Protein AF-A0A812WUD3-F1 (afdb_monomer_lite)

Foldseek 3Di:
DDDDPVNLVVVLVVVVPDPDDDDDDDPDVSNVVSDQKDWDWDQDPVVRDIDIDIGGVVVVVVVVPDPDPPDDPPPPPDDD

Radius of gyration: 16.78 Å; chains: 1; bounding box: 32×34×45 Å

Sequence (80 aa):
MRFDKKNTGSLVSYLKRLSFQCIVISLKDTFFSHSDSIVGVYKDKAKQTSGILSLSLARLGKLAEGPGAQAPLTDSFAER

Secondary structure (DSSP, 8-state):
-PPPHHHHHHHHHHHHT-SS------S-HHHHTTSSEEEEEEEETTTTEEEEEEEEHHHHHHHHTSTT------------

pLDDT: mean 75.5, std 18.08, range [38.78, 95.38]

Structure (mmCIF, N/CA/C/O backbone):
data_AF-A0A812WUD3-F1
#
_entry.id   AF-A0A812WUD3-F1
#
loop_
_atom_site.group_PDB
_atom_site.id
_atom_site.type_symbol
_atom_site.label_atom_id
_atom_site.label_alt_id
_atom_site.label_comp_id
_atom_site.label_asym_id
_atom_site.label_entity_id
_atom_site.label_seq_id
_atom_site.pdbx_PDB_ins_code
_atom_site.Cartn_x
_atom_site.Cartn_y
_atom_site.Cartn_z
_atom_site.occupancy
_atom_site.B_iso_or_equiv
_atom_site.auth_seq_id
_atom_site.auth_comp_id
_atom_site.auth_asym_id
_atom_site.auth_atom_id
_atom_site.pdbx_PDB_model_num
ATOM 1 N N . MET A 1 1 ? 14.521 7.200 13.219 1.00 38.78 1 MET A N 1
ATOM 2 C CA . MET A 1 1 ? 13.433 6.629 14.047 1.00 38.78 1 MET A CA 1
ATOM 3 C C . MET A 1 1 ? 12.867 5.401 13.345 1.00 38.78 1 MET A C 1
ATOM 5 O O . MET A 1 1 ? 12.414 5.538 12.217 1.00 38.78 1 MET A O 1
ATOM 9 N N . ARG A 1 2 ? 12.933 4.205 13.947 1.00 50.06 2 ARG A N 1
ATOM 10 C CA . ARG A 1 2 ? 12.278 2.994 13.413 1.00 50.06 2 ARG A CA 1
ATOM 11 C C . ARG A 1 2 ? 10.995 2.748 14.203 1.00 50.06 2 ARG A C 1
ATOM 13 O O . ARG A 1 2 ? 11.039 2.692 15.425 1.00 50.06 2 ARG A O 1
ATOM 20 N N . PHE A 1 3 ? 9.865 2.642 13.508 1.00 59.44 3 PHE A N 1
ATOM 21 C CA . PHE A 1 3 ? 8.560 2.426 14.132 1.00 59.44 3 PHE A CA 1
ATOM 22 C C . PHE A 1 3 ? 8.417 0.965 14.589 1.00 59.44 3 PHE A C 1
ATOM 24 O O . PHE A 1 3 ? 8.450 0.034 13.774 1.00 59.44 3 PHE A O 1
ATOM 31 N N . ASP A 1 4 ? 8.2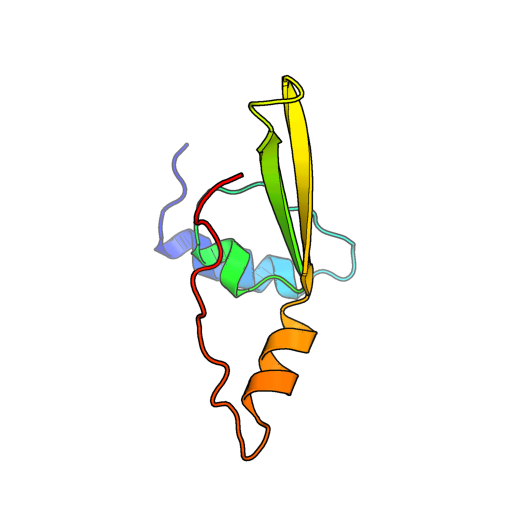58 0.770 15.896 1.00 63.12 4 ASP A N 1
ATOM 32 C CA . ASP A 1 4 ? 8.091 -0.544 16.517 1.00 63.12 4 ASP A CA 1
ATOM 33 C C . ASP A 1 4 ? 6.730 -1.175 16.145 1.00 63.12 4 ASP A C 1
ATOM 35 O O . ASP A 1 4 ? 5.735 -0.477 15.904 1.00 63.12 4 ASP A O 1
ATOM 39 N N . LYS A 1 5 ? 6.669 -2.511 16.079 1.00 61.94 5 LYS A N 1
ATOM 40 C CA . LYS A 1 5 ? 5.462 -3.273 15.704 1.00 61.94 5 LYS A CA 1
ATOM 41 C C . LYS A 1 5 ? 4.281 -2.953 16.630 1.00 61.94 5 LYS A C 1
ATOM 43 O O . LYS A 1 5 ? 3.165 -2.820 16.139 1.00 61.94 5 LYS A O 1
ATOM 48 N N . LYS A 1 6 ? 4.530 -2.739 17.929 1.00 66.00 6 LYS A N 1
ATOM 49 C CA . LYS A 1 6 ? 3.483 -2.400 18.914 1.00 66.00 6 LYS A CA 1
ATOM 50 C C . LYS A 1 6 ? 2.844 -1.026 18.670 1.00 66.00 6 LYS A C 1
ATOM 52 O O . LYS A 1 6 ? 1.634 -0.893 18.783 1.00 66.00 6 LYS A O 1
ATOM 57 N N . ASN A 1 7 ? 3.631 -0.023 18.275 1.00 70.75 7 ASN A N 1
ATOM 58 C CA . ASN A 1 7 ? 3.121 1.329 17.997 1.00 70.75 7 ASN A CA 1
ATOM 59 C C . ASN A 1 7 ? 2.376 1.396 16.644 1.00 70.75 7 ASN A C 1
ATOM 61 O O . ASN A 1 7 ? 1.443 2.170 16.451 1.00 70.75 7 ASN A O 1
ATOM 65 N N . THR A 1 8 ? 2.742 0.514 15.710 1.00 76.50 8 THR A N 1
ATOM 66 C CA . THR A 1 8 ? 2.151 0.475 14.365 1.00 76.50 8 THR A CA 1
ATOM 67 C C . THR A 1 8 ? 0.638 0.194 14.399 1.00 76.50 8 THR A C 1
ATOM 69 O O . THR A 1 8 ? -0.113 0.841 13.676 1.00 76.50 8 THR A O 1
ATOM 72 N N . GLY A 1 9 ? 0.165 -0.713 15.264 1.00 79.81 9 GLY A N 1
ATOM 73 C CA . GLY A 1 9 ? -1.261 -1.076 15.343 1.00 79.81 9 GLY A CA 1
ATOM 74 C C . GLY A 1 9 ? -2.166 0.051 15.857 1.00 79.81 9 GLY A C 1
ATOM 75 O O . GLY A 1 9 ? -3.223 0.323 15.280 1.00 79.81 9 GLY A O 1
ATOM 76 N N . SER A 1 10 ? -1.727 0.759 16.902 1.00 82.56 10 SER A N 1
ATOM 77 C CA . SER A 1 10 ? -2.450 1.919 17.439 1.00 82.56 10 SER A CA 1
ATOM 78 C C . SER A 1 10 ? -2.551 3.045 16.412 1.00 82.56 10 SER A C 1
ATOM 80 O O . SER A 1 10 ? -3.602 3.672 16.282 1.00 82.56 10 SER A O 1
ATOM 82 N N . LEU A 1 11 ? -1.482 3.260 15.640 1.00 83.94 11 LEU A N 1
ATOM 83 C CA . LEU A 1 11 ? -1.439 4.289 14.609 1.00 83.94 11 LEU A CA 1
ATOM 84 C C . LEU A 1 11 ? -2.339 3.945 13.418 1.00 83.94 11 LEU A C 1
ATOM 86 O O . LEU A 1 11 ? -3.104 4.794 12.981 1.00 83.94 11 LEU A O 1
ATOM 90 N 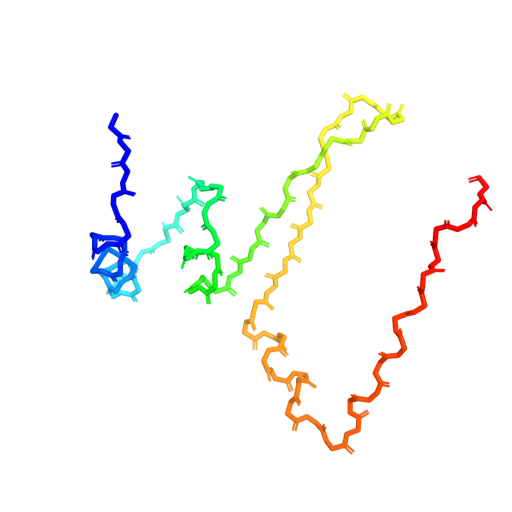N . VAL A 1 12 ? -2.332 2.695 12.947 1.00 84.31 12 VAL A N 1
ATOM 91 C CA . VAL A 1 12 ? -3.271 2.226 11.911 1.00 84.31 12 VAL A CA 1
ATOM 92 C C . VAL A 1 12 ? -4.725 2.416 12.356 1.00 84.31 12 VAL A C 1
ATOM 94 O O . VAL A 1 12 ? -5.548 2.928 11.599 1.00 84.31 12 VAL A O 1
ATOM 97 N N . SER A 1 13 ? -5.035 2.065 13.605 1.00 85.19 13 SER A N 1
ATOM 98 C CA . SER A 1 13 ? -6.377 2.250 14.173 1.00 85.19 13 SER A CA 1
ATOM 99 C C . SER A 1 13 ? -6.771 3.724 14.266 1.00 85.19 13 SER A C 1
ATOM 101 O O . SER A 1 13 ? -7.937 4.062 14.080 1.00 85.19 13 SER A O 1
ATOM 103 N N . TYR A 1 14 ? -5.812 4.605 14.557 1.00 86.00 14 TYR A N 1
ATOM 104 C CA . TYR A 1 14 ? -6.025 6.047 14.543 1.00 86.00 14 TYR A CA 1
ATOM 105 C C . TYR A 1 14 ? -6.283 6.560 13.125 1.00 86.00 14 TYR A C 1
ATOM 107 O O . TYR A 1 14 ? -7.288 7.230 12.917 1.00 86.00 14 TYR A O 1
ATOM 115 N N . LEU A 1 15 ? -5.451 6.174 12.152 1.00 85.31 15 LEU A N 1
ATOM 116 C CA . LEU A 1 15 ? -5.579 6.577 10.750 1.00 85.31 15 LEU A CA 1
ATOM 117 C C . LEU A 1 15 ? -6.932 6.185 10.145 1.00 85.31 15 LEU A C 1
ATOM 119 O O . LEU A 1 15 ? -7.531 6.990 9.442 1.00 85.31 15 LEU A O 1
ATOM 123 N N . LYS A 1 16 ? -7.458 4.999 10.474 1.00 84.50 16 LYS A N 1
ATOM 124 C CA . LYS A 1 16 ? -8.786 4.554 10.014 1.00 84.50 16 LYS A CA 1
ATOM 125 C C . LYS A 1 16 ? -9.952 5.408 10.516 1.00 84.50 16 LYS A C 1
ATOM 127 O O . LYS A 1 16 ? -11.013 5.392 9.905 1.00 84.50 16 LYS A O 1
ATOM 132 N N . ARG A 1 17 ? -9.800 6.098 11.649 1.00 86.25 17 ARG A N 1
ATOM 133 C CA . ARG A 1 17 ? -10.867 6.931 12.234 1.00 86.25 17 ARG A CA 1
ATOM 134 C C . ARG A 1 17 ? -10.888 8.352 11.676 1.00 86.25 17 ARG A C 1
ATOM 136 O O . ARG A 1 17 ? -11.772 9.124 12.034 1.00 86.25 17 ARG A O 1
ATOM 143 N N . LEU A 1 18 ? -9.906 8.717 10.858 1.00 86.12 18 LEU A N 1
ATOM 144 C CA . LEU A 1 18 ? -9.795 10.057 10.303 1.00 86.12 18 LEU A CA 1
ATOM 145 C C . LEU A 1 18 ? -10.768 10.215 9.133 1.00 86.12 18 LEU A C 1
ATOM 147 O O . LEU A 1 18 ? -10.883 9.341 8.282 1.00 86.12 18 LEU A O 1
ATOM 151 N N . SER A 1 19 ? -11.455 11.352 9.080 1.00 87.44 19 SER A N 1
ATOM 152 C CA . SER A 1 19 ? -12.438 11.677 8.040 1.00 87.44 19 SER A CA 1
ATOM 153 C C . SER A 1 19 ? -11.837 12.442 6.852 1.00 87.44 19 SER A C 1
ATOM 155 O O . SER A 1 19 ? -12.565 13.093 6.107 1.00 87.44 19 SER A O 1
ATOM 157 N N . PHE A 1 20 ? -10.511 12.424 6.696 1.00 87.50 20 PHE A N 1
ATOM 158 C CA . PHE A 1 20 ? -9.791 13.117 5.627 1.00 87.50 20 PHE A CA 1
ATOM 159 C C . PHE A 1 20 ? -8.957 12.138 4.795 1.00 87.50 20 PHE A C 1
ATOM 161 O O . PHE A 1 20 ? -8.634 11.038 5.242 1.00 87.50 20 PHE A O 1
ATOM 168 N N . GLN A 1 21 ? -8.571 12.548 3.585 1.00 87.62 21 GLN A N 1
ATOM 169 C CA . GLN A 1 21 ? -7.723 11.735 2.715 1.00 87.62 21 GLN A CA 1
ATOM 170 C C . GLN A 1 21 ? -6.298 11.646 3.279 1.00 87.62 21 GLN A C 1
ATOM 172 O O . GLN A 1 21 ? -5.554 12.625 3.273 1.00 87.62 21 GLN A O 1
ATOM 177 N N . CYS A 1 22 ? -5.904 10.462 3.746 1.00 86.25 22 CYS A N 1
ATOM 178 C CA . CYS A 1 22 ? -4.553 10.200 4.230 1.00 86.25 22 CYS A CA 1
ATOM 179 C C . CYS A 1 22 ? -3.770 9.363 3.212 1.00 86.25 22 CYS A C 1
ATOM 181 O O . CYS A 1 22 ? -4.189 8.266 2.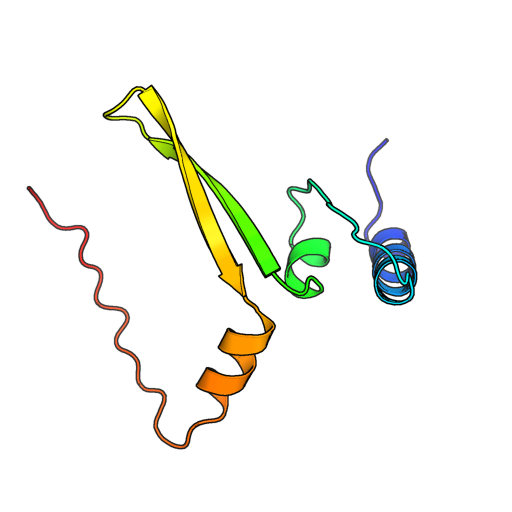846 1.00 86.25 22 CYS A O 1
ATOM 183 N N . ILE A 1 23 ? -2.616 9.873 2.773 1.00 89.25 23 ILE A N 1
ATOM 184 C CA . ILE A 1 23 ? -1.691 9.157 1.889 1.00 89.25 23 ILE A CA 1
ATOM 185 C C . ILE A 1 23 ? -0.496 8.703 2.724 1.00 89.25 23 ILE A C 1
ATOM 187 O O . ILE A 1 23 ? 0.251 9.526 3.252 1.00 89.25 23 ILE A O 1
ATOM 191 N N . VAL A 1 24 ? -0.315 7.387 2.842 1.00 87.62 24 VAL A N 1
ATOM 192 C CA . VAL A 1 24 ? 0.777 6.784 3.616 1.00 87.62 24 VAL A CA 1
ATOM 193 C C . VAL A 1 24 ? 1.786 6.152 2.663 1.00 87.62 24 VAL A C 1
ATOM 195 O O . VAL A 1 24 ? 1.458 5.210 1.946 1.00 87.62 24 VAL A O 1
ATOM 198 N N . ILE A 1 25 ? 3.029 6.636 2.694 1.00 89.12 25 ILE A N 1
ATOM 199 C CA . ILE A 1 25 ? 4.160 6.005 2.004 1.00 89.12 25 ILE A CA 1
ATOM 200 C C . ILE A 1 25 ? 4.899 5.151 3.028 1.00 89.12 25 ILE A C 1
ATOM 202 O O . ILE A 1 25 ? 5.478 5.659 3.987 1.00 89.12 25 ILE A O 1
ATOM 206 N N . SER A 1 26 ? 4.848 3.839 2.842 1.00 86.12 26 SER A N 1
ATOM 207 C CA . SER A 1 26 ? 5.474 2.869 3.732 1.00 86.12 26 SER A CA 1
ATOM 208 C C . SER A 1 26 ? 6.136 1.773 2.906 1.00 86.12 26 SER A C 1
ATOM 210 O O . SER A 1 26 ? 5.892 1.661 1.715 1.00 86.12 2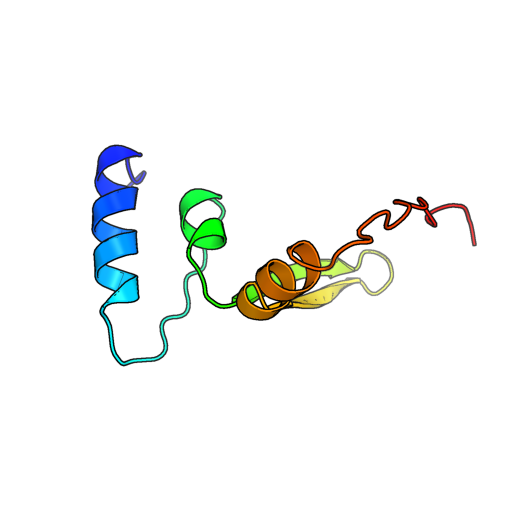6 SER A O 1
ATOM 212 N N . LEU A 1 27 ? 6.988 0.972 3.535 1.00 84.81 27 LEU A N 1
ATOM 213 C CA . LEU A 1 27 ? 7.467 -0.308 2.997 1.00 84.81 27 LEU A CA 1
ATOM 214 C C . LEU A 1 27 ? 6.988 -1.483 3.860 1.00 84.81 27 LEU A C 1
ATOM 216 O O . LEU A 1 27 ? 7.404 -2.616 3.662 1.00 84.81 27 LEU A O 1
ATOM 220 N N . LYS A 1 28 ? 6.174 -1.203 4.885 1.00 83.81 28 LYS A N 1
ATOM 221 C CA . LYS A 1 28 ? 5.768 -2.169 5.902 1.00 83.81 28 LYS A CA 1
ATOM 222 C C . LYS A 1 28 ? 4.348 -2.647 5.631 1.00 83.81 28 LYS A C 1
ATOM 224 O O . LYS A 1 28 ? 3.412 -1.848 5.690 1.00 83.81 28 LYS A O 1
ATOM 229 N N . ASP A 1 29 ? 4.205 -3.958 5.470 1.00 81.00 29 ASP A N 1
ATOM 230 C CA . ASP A 1 29 ? 2.950 -4.641 5.121 1.00 81.00 29 ASP A CA 1
ATOM 231 C C . ASP A 1 29 ? 1.776 -4.283 6.029 1.00 81.00 29 ASP A C 1
ATOM 233 O O . ASP A 1 29 ? 0.650 -4.127 5.568 1.00 81.00 29 ASP A O 1
ATOM 237 N N . THR A 1 30 ? 2.045 -4.049 7.317 1.00 81.00 30 THR A N 1
ATOM 238 C CA . THR A 1 30 ? 1.020 -3.723 8.318 1.00 81.00 30 THR A CA 1
ATOM 239 C C . THR A 1 30 ? 0.148 -2.527 7.925 1.00 81.00 30 THR A C 1
ATOM 241 O O . THR A 1 30 ? -1.038 -2.516 8.251 1.00 81.00 30 THR A O 1
ATOM 244 N N . PHE A 1 31 ? 0.707 -1.529 7.233 1.00 81.38 31 PHE A N 1
ATOM 245 C CA . PHE A 1 31 ? -0.053 -0.361 6.781 1.00 81.38 31 PHE A CA 1
ATOM 246 C C . PHE A 1 31 ? -0.879 -0.656 5.530 1.00 81.38 31 PHE A C 1
ATOM 248 O O . PHE A 1 31 ? -2.010 -0.189 5.424 1.00 81.38 31 PHE A O 1
ATOM 255 N N . PHE A 1 32 ? -0.338 -1.461 4.616 1.00 83.12 32 PHE A N 1
ATOM 256 C CA . PHE A 1 32 ? -0.993 -1.809 3.358 1.00 83.12 32 PHE A CA 1
ATOM 257 C C . PHE A 1 32 ? -2.186 -2.740 3.560 1.00 83.12 32 PHE A C 1
ATOM 259 O O . PHE A 1 32 ? -3.205 -2.567 2.906 1.00 83.12 32 PHE A O 1
ATOM 266 N N . SER A 1 33 ? -2.116 -3.683 4.505 1.00 82.31 33 SER A N 1
ATOM 267 C CA . SER A 1 33 ? -3.239 -4.594 4.784 1.00 82.31 33 SER A CA 1
ATOM 268 C C . SER A 1 33 ? -4.486 -3.885 5.325 1.00 82.31 33 SER A C 1
ATOM 270 O O . SER A 1 33 ? -5.567 -4.463 5.340 1.00 82.31 33 SER A O 1
ATOM 272 N N . HIS A 1 34 ? -4.337 -2.655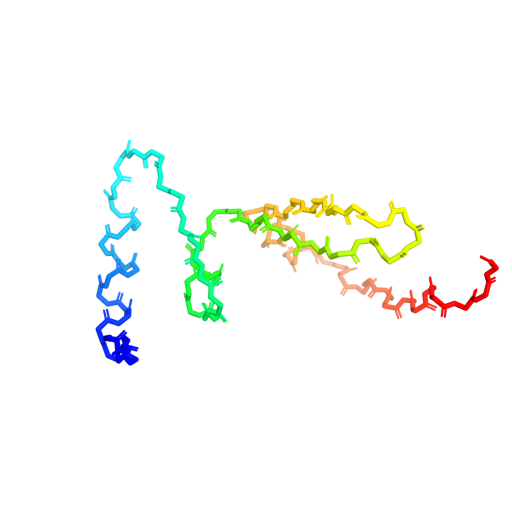 5.815 1.00 84.00 34 HIS A N 1
ATOM 273 C CA . HIS A 1 34 ? -5.403 -1.895 6.458 1.00 84.00 34 HIS A CA 1
ATOM 274 C C . HIS A 1 34 ? -5.877 -0.692 5.635 1.00 84.00 34 HIS A C 1
ATOM 276 O O . HIS A 1 34 ? -6.757 0.021 6.118 1.00 84.00 34 HIS A O 1
ATOM 282 N N . SER A 1 35 ? -5.310 -0.447 4.450 1.00 86.62 35 SER A N 1
ATOM 283 C CA . SER A 1 35 ? -5.710 0.665 3.588 1.00 86.62 35 SER A CA 1
ATOM 284 C C . SER A 1 35 ? -6.933 0.318 2.734 1.00 86.62 35 SER A C 1
ATOM 286 O O . SER A 1 35 ? -7.259 -0.847 2.517 1.00 86.62 35 SER A O 1
ATOM 288 N N . ASP A 1 36 ? -7.618 1.338 2.220 1.00 88.50 36 ASP A N 1
ATOM 289 C CA . ASP A 1 36 ? -8.752 1.139 1.304 1.00 88.50 36 ASP A CA 1
ATOM 290 C C . ASP A 1 36 ? -8.289 0.767 -0.116 1.00 88.50 36 ASP A C 1
ATOM 292 O O . ASP A 1 36 ? -8.947 0.024 -0.854 1.00 88.50 36 ASP A O 1
ATOM 296 N N . SER A 1 37 ? -7.126 1.292 -0.501 1.00 89.38 37 SER A N 1
ATOM 297 C CA . SER A 1 37 ? -6.477 1.072 -1.788 1.00 89.38 37 SER A CA 1
ATOM 298 C C . SER A 1 37 ? -4.958 1.072 -1.617 1.00 89.38 37 SER A C 1
ATOM 300 O O . SER A 1 37 ? -4.427 1.663 -0.671 1.00 89.38 37 SER A O 1
ATOM 302 N N . ILE A 1 38 ? -4.257 0.407 -2.528 1.00 91.56 38 ILE A N 1
ATOM 303 C CA . ILE A 1 38 ? -2.797 0.385 -2.618 1.00 91.56 38 ILE A CA 1
ATOM 304 C C . ILE A 1 38 ? -2.396 0.968 -3.969 1.00 91.56 38 ILE A C 1
ATOM 306 O O . ILE A 1 38 ? -2.909 0.556 -5.009 1.00 91.56 38 ILE A O 1
ATOM 310 N N . VAL A 1 39 ? -1.444 1.899 -3.950 1.00 92.62 39 VAL A N 1
ATOM 311 C CA . VAL A 1 39 ? -0.785 2.411 -5.154 1.00 92.62 39 VAL A CA 1
ATOM 312 C C . VAL A 1 39 ? 0.642 1.875 -5.173 1.00 92.62 39 VAL A C 1
ATOM 314 O O . VAL A 1 39 ? 1.487 2.294 -4.383 1.00 92.62 39 VAL A O 1
ATOM 317 N N . GLY A 1 40 ? 0.896 0.912 -6.053 1.00 92.06 40 GLY A N 1
ATOM 318 C CA . GLY A 1 40 ? 2.216 0.350 -6.295 1.00 92.06 40 GLY A CA 1
ATOM 319 C C . GLY A 1 40 ? 2.970 1.188 -7.319 1.00 92.06 40 GLY A C 1
ATOM 320 O O . GLY A 1 40 ? 2.486 1.393 -8.430 1.00 92.06 40 GLY A O 1
ATOM 321 N N . VAL A 1 41 ? 4.164 1.650 -6.960 1.00 93.62 41 VAL A N 1
ATOM 322 C CA . VAL A 1 41 ? 5.080 2.325 -7.887 1.00 93.62 41 VAL A CA 1
ATOM 323 C C . VAL A 1 41 ? 6.236 1.382 -8.178 1.00 93.62 41 VAL A C 1
ATOM 325 O O . VAL A 1 41 ? 6.895 0.908 -7.254 1.00 93.62 41 VAL A O 1
ATOM 328 N N . TYR A 1 42 ? 6.482 1.103 -9.454 1.00 93.75 42 TYR A N 1
ATOM 329 C CA . TYR A 1 42 ? 7.562 0.218 -9.888 1.00 93.75 42 TYR A CA 1
ATOM 330 C C . TYR A 1 42 ? 8.446 0.910 -10.925 1.00 93.75 42 TYR A C 1
ATOM 332 O O . TYR A 1 42 ? 8.020 1.843 -11.601 1.00 93.75 42 TYR A O 1
ATOM 340 N N . LYS A 1 43 ? 9.696 0.461 -11.062 1.00 94.69 43 LYS A N 1
ATOM 341 C CA . LYS A 1 43 ? 10.602 0.945 -12.109 1.00 94.69 43 LYS A CA 1
ATOM 342 C C . LYS A 1 43 ? 10.364 0.147 -13.390 1.00 94.69 43 LYS A C 1
ATOM 344 O O . LYS A 1 43 ? 10.642 -1.052 -13.422 1.00 94.69 43 LYS A O 1
ATOM 349 N N . ASP A 1 44 ? 9.925 0.819 -14.448 1.00 94.69 44 ASP A N 1
ATOM 350 C CA . ASP A 1 44 ? 9.981 0.289 -15.807 1.00 94.69 44 ASP A CA 1
ATOM 351 C C . ASP A 1 44 ? 11.429 0.405 -16.308 1.00 94.69 44 ASP A C 1
ATOM 353 O O . ASP A 1 44 ? 11.955 1.494 -16.567 1.00 94.69 44 ASP A O 1
ATOM 357 N N . LYS A 1 45 ? 12.111 -0.740 -16.389 1.00 94.69 45 LYS A N 1
ATOM 358 C CA . LYS A 1 45 ? 13.508 -0.809 -16.833 1.00 94.69 45 LYS A CA 1
ATOM 359 C C . LYS A 1 45 ? 13.656 -0.579 -18.337 1.00 94.69 45 LYS A C 1
ATOM 361 O O . LYS A 1 45 ? 14.709 -0.103 -18.752 1.00 94.69 45 LYS A O 1
ATOM 366 N N . ALA A 1 46 ? 12.629 -0.880 -19.132 1.00 94.88 46 ALA A N 1
ATOM 367 C CA . ALA A 1 46 ? 12.675 -0.718 -20.581 1.00 94.88 46 ALA A CA 1
ATOM 368 C C . ALA A 1 46 ? 12.560 0.761 -20.962 1.00 94.88 46 ALA A C 1
ATOM 370 O O . ALA A 1 46 ? 13.367 1.271 -21.734 1.00 94.88 46 ALA A O 1
ATOM 371 N N . LYS A 1 47 ? 11.600 1.474 -20.364 1.00 93.12 47 LYS A N 1
ATOM 372 C CA . LYS A 1 47 ? 11.366 2.902 -20.646 1.00 93.12 47 LYS A CA 1
ATOM 373 C C . LYS A 1 47 ? 12.184 3.845 -19.769 1.00 93.12 47 LYS A C 1
ATOM 375 O O . LYS A 1 47 ? 12.151 5.052 -19.973 1.00 93.12 47 LYS A O 1
ATOM 380 N N . GLN A 1 48 ? 12.903 3.309 -18.782 1.00 93.44 48 GLN A N 1
ATOM 381 C CA . GLN A 1 48 ? 13.608 4.081 -17.757 1.00 93.44 48 GLN A CA 1
ATOM 382 C C . GLN A 1 48 ? 12.702 5.037 -16.963 1.00 93.44 48 GLN A C 1
ATOM 384 O O . GLN A 1 48 ? 13.187 5.979 -16.337 1.00 93.44 48 GLN A O 1
ATOM 389 N N . THR A 1 49 ? 11.410 4.736 -16.859 1.00 95.38 49 THR A N 1
ATOM 390 C CA . THR A 1 49 ? 10.418 5.536 -16.128 1.00 95.38 49 THR A CA 1
ATOM 391 C C . THR A 1 49 ? 9.853 4.778 -14.928 1.00 95.38 49 THR A C 1
ATOM 393 O O . THR A 1 49 ? 10.141 3.600 -14.721 1.00 95.38 49 THR A O 1
ATOM 396 N N . SER A 1 50 ? 9.068 5.459 -14.095 1.00 95.06 50 SER A N 1
ATOM 397 C CA . SER A 1 50 ? 8.267 4.806 -13.057 1.00 95.06 50 S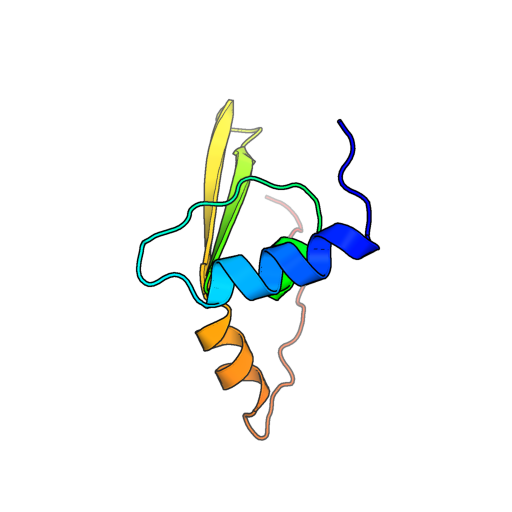ER A CA 1
ATOM 398 C C . SER A 1 50 ? 6.877 4.489 -13.607 1.00 95.06 50 SER A C 1
ATOM 400 O O . SER A 1 50 ? 6.240 5.357 -14.203 1.00 95.06 50 SER A O 1
ATOM 402 N N . GLY A 1 51 ? 6.413 3.259 -13.405 1.00 94.00 51 GLY A N 1
ATOM 403 C CA . GLY A 1 51 ? 5.040 2.837 -13.658 1.00 94.00 51 GLY A CA 1
ATOM 404 C C . GLY A 1 51 ? 4.206 2.853 -12.377 1.00 94.00 51 GLY A C 1
ATOM 405 O O . GLY A 1 51 ? 4.746 2.806 -11.268 1.00 94.00 51 GLY A O 1
ATOM 406 N N . ILE A 1 52 ? 2.883 2.925 -12.534 1.00 95.06 52 ILE A N 1
ATOM 407 C CA . ILE A 1 52 ? 1.923 2.992 -11.427 1.00 95.06 52 ILE A CA 1
ATOM 408 C C . ILE A 1 52 ? 0.881 1.888 -11.602 1.00 95.06 52 ILE A C 1
ATOM 410 O O . ILE A 1 52 ? 0.322 1.720 -12.684 1.00 95.06 52 ILE A O 1
ATOM 414 N N . LEU A 1 53 ? 0.591 1.167 -10.522 1.00 92.81 53 LEU A N 1
ATOM 415 C CA . LEU A 1 53 ? -0.492 0.193 -10.414 1.00 92.81 53 LEU A CA 1
ATOM 416 C C . LEU A 1 53 ? -1.386 0.580 -9.237 1.00 92.81 53 LEU A C 1
ATOM 418 O O . LEU A 1 53 ? -0.888 0.936 -8.175 1.00 92.81 53 LEU A O 1
ATOM 422 N N . SER A 1 54 ? -2.703 0.517 -9.416 1.00 91.25 54 SER A N 1
ATOM 423 C CA . SER A 1 54 ? -3.676 0.848 -8.368 1.00 91.25 54 SER A CA 1
ATOM 424 C C . SER A 1 54 ? -4.559 -0.360 -8.079 1.00 91.25 54 SER A C 1
ATOM 426 O O . SER A 1 54 ? -5.179 -0.900 -8.994 1.00 91.25 54 SER A O 1
ATOM 428 N N . LEU A 1 55 ? -4.633 -0.773 -6.815 1.00 88.88 55 LEU A N 1
ATOM 429 C CA . LEU A 1 55 ? -5.414 -1.920 -6.360 1.00 88.88 55 LEU A CA 1
ATOM 430 C C . LEU A 1 55 ? -6.365 -1.502 -5.237 1.00 88.88 55 LEU A C 1
ATOM 432 O O . LEU A 1 55 ? -5.928 -1.194 -4.133 1.00 88.88 55 LEU A O 1
ATOM 436 N N . SER A 1 56 ? -7.672 -1.555 -5.496 1.00 88.62 56 SER A N 1
ATOM 437 C CA . SER A 1 56 ? -8.690 -1.349 -4.459 1.00 88.62 56 SER A CA 1
ATOM 438 C C . SER A 1 56 ? -8.907 -2.633 -3.655 1.00 88.62 56 SER A C 1
ATOM 440 O O . SER A 1 56 ? -9.410 -3.629 -4.185 1.00 88.62 56 SER A O 1
ATOM 442 N N . LEU A 1 57 ? -8.575 -2.602 -2.363 1.00 84.50 57 LEU A N 1
ATOM 443 C CA . LEU A 1 57 ? -8.703 -3.763 -1.476 1.00 84.50 57 LEU A CA 1
ATOM 444 C C . LEU A 1 57 ? -10.163 -4.060 -1.112 1.00 84.50 57 LEU A C 1
ATOM 446 O O . LEU A 1 57 ? -10.544 -5.224 -0.992 1.00 84.50 57 LEU A O 1
ATOM 450 N N . ALA A 1 58 ? -11.014 -3.032 -1.048 1.00 79.44 58 ALA A N 1
ATOM 451 C CA . ALA A 1 58 ? -12.456 -3.199 -0.856 1.00 79.44 58 ALA A CA 1
ATOM 452 C C . ALA A 1 58 ? -13.114 -4.034 -1.972 1.00 79.44 58 ALA A C 1
ATOM 454 O O . ALA A 1 58 ? -14.106 -4.726 -1.735 1.00 79.44 58 ALA A O 1
ATOM 455 N N . ARG A 1 59 ? -12.574 -3.980 -3.197 1.00 77.38 59 ARG A N 1
ATOM 456 C CA . ARG A 1 59 ? -13.058 -4.783 -4.328 1.00 77.38 59 ARG A CA 1
ATOM 457 C C . ARG A 1 59 ? -12.530 -6.214 -4.282 1.00 77.38 59 ARG A C 1
ATOM 459 O O . ARG A 1 59 ? -13.267 -7.133 -4.623 1.00 77.38 59 ARG A O 1
ATOM 466 N N . LEU A 1 60 ? -11.288 -6.396 -3.832 1.00 75.19 60 LEU A N 1
ATOM 467 C CA . LEU A 1 60 ? -10.655 -7.709 -3.719 1.00 75.19 60 LEU A CA 1
ATOM 468 C C . LEU A 1 60 ? -11.383 -8.606 -2.707 1.00 75.19 60 LEU A C 1
ATOM 470 O O . LEU A 1 60 ? -11.679 -9.754 -3.025 1.00 75.19 60 LEU A O 1
ATOM 474 N N . GLY A 1 61 ? -11.757 -8.065 -1.542 1.00 69.19 61 GLY A N 1
ATOM 475 C CA . GLY A 1 61 ? -12.529 -8.814 -0.542 1.00 69.19 61 GLY A CA 1
ATOM 476 C C . GLY A 1 61 ? -13.893 -9.290 -1.058 1.00 69.19 61 GLY A C 1
ATOM 477 O O . GLY A 1 61 ? -14.326 -10.386 -0.733 1.00 69.19 61 GLY A O 1
ATOM 478 N N . LYS A 1 62 ? -14.539 -8.511 -1.937 1.00 62.53 62 LYS A N 1
ATOM 479 C CA . LYS A 1 62 ? -15.829 -8.877 -2.549 1.00 62.53 62 LYS A CA 1
ATOM 480 C C . LYS A 1 62 ? -15.709 -9.953 -3.631 1.00 62.53 62 LYS A C 1
ATOM 482 O O . LYS A 1 62 ? -16.673 -10.672 -3.859 1.00 62.53 62 LYS A O 1
ATOM 487 N N . LEU A 1 63 ? -14.561 -10.057 -4.307 1.00 60.06 63 LEU A N 1
ATOM 488 C CA . LEU A 1 63 ? -14.317 -11.112 -5.299 1.00 60.06 63 LEU A CA 1
ATOM 489 C C . LEU A 1 63 ? -13.997 -12.466 -4.649 1.00 60.06 63 LEU A C 1
ATOM 491 O O . LEU A 1 63 ? -14.280 -13.502 -5.242 1.00 60.06 63 LEU A O 1
ATOM 495 N N . ALA A 1 64 ? -13.413 -12.457 -3.448 1.00 57.69 64 ALA A N 1
ATOM 496 C CA . ALA A 1 64 ? -13.042 -13.672 -2.725 1.00 57.69 64 ALA A CA 1
ATOM 497 C C . ALA A 1 64 ? -14.249 -14.431 -2.132 1.00 57.69 64 ALA A C 1
ATOM 499 O O . ALA A 1 64 ? -14.153 -15.628 -1.891 1.00 57.69 64 ALA A O 1
ATOM 500 N N . GLU A 1 65 ? -15.390 -13.762 -1.947 1.00 52.78 65 GLU A N 1
ATOM 501 C CA . GLU A 1 65 ? -16.624 -14.318 -1.359 1.00 52.78 65 GLU A CA 1
ATOM 502 C C . GLU A 1 65 ? -17.609 -14.875 -2.417 1.00 52.78 65 GLU A C 1
ATOM 504 O O . GLU A 1 65 ? -18.786 -15.096 -2.137 1.00 52.78 65 GLU A O 1
ATOM 509 N N . GLY A 1 66 ? -17.166 -15.087 -3.662 1.00 47.00 66 GLY A N 1
ATOM 510 C CA . GLY A 1 66 ? -17.967 -15.746 -4.700 1.00 47.00 66 GLY A CA 1
ATOM 511 C C . GLY A 1 66 ? -17.818 -17.279 -4.657 1.00 47.00 66 GLY A C 1
ATOM 512 O O . GLY A 1 66 ? -16.696 -17.754 -4.478 1.00 47.00 66 GLY A O 1
ATOM 513 N N . PRO A 1 67 ? -18.885 -18.081 -4.878 1.00 44.22 67 PRO A N 1
ATOM 514 C CA . PRO A 1 67 ? -18.850 -19.552 -4.813 1.00 44.22 67 PRO A CA 1
ATOM 515 C C . PRO A 1 67 ? -18.126 -20.221 -6.007 1.00 44.22 67 PRO A C 1
ATOM 517 O O . PRO A 1 67 ? -18.623 -21.175 -6.599 1.00 44.22 67 PRO A O 1
ATOM 520 N N . GLY A 1 68 ? -16.938 -19.738 -6.381 1.00 50.69 68 GLY A N 1
ATOM 521 C CA . GLY A 1 68 ? -16.188 -20.252 -7.532 1.00 50.69 68 GLY A CA 1
ATOM 522 C C . GLY A 1 68 ? -14.784 -19.678 -7.737 1.00 50.69 68 GLY A C 1
ATOM 523 O O . GLY A 1 68 ? -14.310 -19.654 -8.869 1.00 50.69 68 GLY A O 1
ATOM 524 N N . ALA A 1 69 ? -14.099 -19.200 -6.694 1.00 48.44 69 ALA A N 1
ATOM 525 C CA . ALA A 1 69 ? -12.755 -18.628 -6.827 1.00 48.44 69 ALA A CA 1
ATOM 526 C C . ALA A 1 69 ? -11.650 -19.701 -6.980 1.00 48.44 69 ALA A C 1
ATOM 528 O O . ALA A 1 69 ? -10.779 -19.847 -6.127 1.00 48.44 69 ALA A O 1
ATOM 529 N N . GLN A 1 70 ? -11.648 -20.431 -8.098 1.00 44.94 70 GLN A N 1
ATOM 530 C CA . GLN A 1 70 ? -10.398 -20.861 -8.729 1.00 44.94 70 GLN A CA 1
ATOM 531 C C . GLN A 1 70 ? -10.072 -19.837 -9.817 1.00 44.94 70 GLN A C 1
ATOM 533 O O . GLN A 1 70 ? -10.582 -19.917 -10.930 1.00 44.94 70 GLN A O 1
ATOM 538 N N . ALA A 1 71 ? -9.233 -18.854 -9.496 1.00 52.75 71 ALA A N 1
ATOM 539 C CA . ALA A 1 71 ? -8.516 -18.107 -10.520 1.00 52.75 71 ALA A CA 1
ATOM 540 C C . ALA A 1 71 ? -7.153 -18.793 -10.699 1.00 52.75 71 ALA A C 1
ATOM 542 O O . ALA A 1 71 ? -6.372 -18.821 -9.743 1.00 52.75 71 ALA A O 1
ATOM 543 N N . PRO A 1 72 ? -6.855 -19.380 -11.870 1.00 39.75 72 PRO A N 1
ATOM 544 C CA . PRO A 1 72 ? -5.531 -19.900 -12.154 1.00 39.75 72 PRO A CA 1
ATOM 545 C C . PRO A 1 72 ? -4.541 -18.739 -12.110 1.00 39.75 72 PRO A C 1
ATOM 547 O O . PRO A 1 72 ? -4.678 -17.762 -12.847 1.00 39.75 72 PRO A O 1
ATOM 550 N N . LEU A 1 73 ? -3.534 -18.849 -11.250 1.00 54.62 73 LEU A N 1
ATOM 551 C CA . LEU A 1 73 ? -2.314 -18.065 -11.372 1.00 54.62 73 LEU A CA 1
ATOM 552 C C . LEU A 1 73 ? -1.574 -18.607 -12.606 1.00 54.62 73 LEU A C 1
ATOM 554 O O . LEU A 1 73 ? -0.699 -19.457 -12.480 1.00 54.62 73 LEU A O 1
ATOM 558 N N . THR A 1 74 ? -1.985 -18.221 -13.817 1.00 44.75 74 THR A N 1
ATOM 559 C CA . THR A 1 74 ? -1.150 -18.463 -14.997 1.00 44.75 74 THR A CA 1
ATOM 560 C C . THR A 1 74 ? -0.069 -17.400 -15.007 1.00 44.75 74 THR A C 1
ATOM 562 O O . THR A 1 74 ? -0.327 -16.243 -15.342 1.00 44.75 74 THR A O 1
ATOM 565 N N . ASP A 1 75 ? 1.136 -17.813 -14.631 1.00 45.81 75 ASP A N 1
ATOM 566 C CA . ASP A 1 75 ? 2.373 -17.122 -14.959 1.00 45.81 75 ASP A CA 1
ATOM 567 C C . ASP A 1 75 ? 2.437 -16.903 -16.477 1.00 45.81 75 ASP A C 1
ATOM 569 O O . ASP A 1 75 ? 2.815 -17.788 -17.240 1.00 45.81 75 ASP A O 1
ATOM 573 N N . SER A 1 76 ? 2.056 -15.714 -16.938 1.00 48.69 76 SER A N 1
ATOM 574 C CA . SER A 1 76 ? 2.348 -15.249 -18.293 1.00 48.69 76 SER A CA 1
ATOM 575 C C . SER A 1 76 ? 3.434 -14.179 -18.234 1.00 48.69 76 SER A C 1
ATOM 577 O O . SER A 1 76 ? 3.216 -13.016 -18.570 1.00 48.69 76 SER A O 1
ATOM 579 N N . PHE A 1 77 ? 4.615 -14.592 -17.783 1.00 50.59 77 PHE A N 1
ATOM 580 C CA . PHE A 1 77 ? 5.879 -13.935 -18.109 1.00 50.59 77 PHE A CA 1
ATOM 581 C C . PHE A 1 77 ? 6.808 -14.971 -18.743 1.00 50.59 77 PHE A C 1
ATOM 583 O O . PHE A 1 77 ? 7.838 -15.338 -18.188 1.00 50.59 77 PHE A O 1
ATOM 590 N N . ALA A 1 78 ? 6.411 -15.460 -19.916 1.00 42.25 78 ALA A N 1
ATOM 591 C CA . ALA A 1 78 ? 7.302 -16.128 -20.850 1.00 42.25 78 ALA A CA 1
ATOM 592 C C . ALA A 1 78 ? 7.304 -15.305 -22.143 1.00 42.25 78 ALA A C 1
ATOM 594 O O . ALA A 1 78 ? 6.268 -15.157 -22.784 1.00 42.25 78 ALA A O 1
ATOM 595 N N . GLU A 1 79 ? 8.472 -14.725 -22.423 1.00 40.44 79 GLU A N 1
ATOM 596 C CA . GLU A 1 79 ? 8.981 -14.261 -23.718 1.00 40.44 79 GLU A CA 1
ATOM 597 C C . GLU A 1 79 ? 8.017 -13.559 -24.690 1.00 40.44 79 GLU A C 1
ATOM 599 O O . GLU A 1 79 ? 7.206 -14.189 -25.370 1.00 40.44 79 GLU A O 1
ATOM 604 N N . ARG A 1 80 ? 8.251 -12.256 -24.885 1.00 38.94 80 ARG A N 1
ATOM 605 C CA . ARG A 1 80 ? 8.656 -11.681 -26.182 1.00 38.94 80 ARG A CA 1
ATOM 606 C C . ARG A 1 80 ? 9.106 -10.234 -26.029 1.00 38.94 80 ARG A C 1
ATOM 608 O O . ARG A 1 80 ? 8.434 -9.484 -25.290 1.00 38.94 80 ARG A O 1
#